Protein AF-A0A3N4HWA7-F1 (afdb_monomer)

pLDDT: mean 93.15, std 7.79, range [41.59, 98.81]

Secondary structure (DSSP, 8-state):
-----EEE-TTSTTTT-TT-TTS-GGGS---S--HHHHGGGG-TTS--SS-----TTSEEEEEEESSGGGSTT-SS-------S-TT-GGGGSSTTTT-GGG---EEEEEE--SSGGG--GGG-EEEEEETTTTS-SEEEEEPPTTPPPPSSS--EEEEE-

Structure (mmCIF, N/CA/C/O backbone):
data_AF-A0A3N4HWA7-F1
#
_entry.id   AF-A0A3N4HWA7-F1
#
loop_
_atom_site.group_PDB
_atom_site.id
_atom_site.type_symbol
_atom_site.label_atom_id
_atom_site.label_alt_id
_atom_site.label_comp_id
_atom_site.label_asym_id
_atom_site.label_entity_id
_atom_site.label_seq_id
_atom_site.pdbx_PDB_ins_code
_atom_site.Cartn_x
_atom_site.Cartn_y
_atom_site.Cartn_z
_atom_site.occupancy
_atom_site.B_iso_or_equiv
_atom_site.auth_seq_id
_atom_site.auth_comp_id
_atom_site.auth_asym_id
_atom_site.auth_atom_id
_atom_site.pdbx_PDB_model_num
ATOM 1 N N . VAL A 1 1 ? 9.733 -16.305 -8.049 1.00 41.59 1 VAL A N 1
ATOM 2 C CA . VAL A 1 1 ? 8.820 -15.185 -8.375 1.00 41.59 1 VAL A CA 1
ATOM 3 C C . VAL A 1 1 ? 9.266 -14.022 -7.510 1.00 41.59 1 VAL A C 1
ATOM 5 O O . VAL A 1 1 ? 9.296 -14.204 -6.304 1.00 41.59 1 VAL A O 1
ATOM 8 N N . TRP A 1 2 ? 9.720 -12.911 -8.098 1.00 51.91 2 TRP A N 1
ATOM 9 C CA . TRP A 1 2 ? 10.306 -11.783 -7.359 1.00 51.91 2 TRP A CA 1
ATOM 10 C C . TRP A 1 2 ? 9.448 -10.522 -7.548 1.00 51.91 2 TRP A C 1
ATOM 12 O O . TRP A 1 2 ? 9.834 -9.626 -8.285 1.00 51.91 2 TRP A O 1
ATOM 22 N N . GLY A 1 3 ? 8.256 -10.488 -6.940 1.00 62.03 3 GLY A N 1
ATOM 23 C CA . GLY A 1 3 ? 7.363 -9.319 -6.974 1.00 62.03 3 GLY A CA 1
ATOM 24 C C . GLY A 1 3 ? 7.584 -8.492 -5.747 1.00 62.03 3 GLY A C 1
ATOM 25 O O . GLY A 1 3 ? 7.282 -8.972 -4.663 1.00 62.03 3 GLY A O 1
ATOM 26 N N . HIS A 1 4 ? 8.156 -7.314 -5.935 1.00 91.56 4 HIS A N 1
ATOM 27 C CA . HIS A 1 4 ? 8.603 -6.485 -4.834 1.00 91.56 4 HIS A CA 1
ATOM 28 C C . HIS A 1 4 ? 8.096 -5.080 -5.064 1.00 91.56 4 HIS A C 1
ATOM 30 O O . HIS A 1 4 ? 8.840 -4.234 -5.533 1.00 91.56 4 HIS A O 1
ATOM 36 N N . ILE A 1 5 ? 6.817 -4.845 -4.785 1.00 95.69 5 ILE A N 1
ATOM 37 C CA . ILE A 1 5 ? 6.223 -3.509 -4.750 1.00 95.69 5 ILE A CA 1
ATOM 38 C C . ILE A 1 5 ? 5.336 -3.452 -3.515 1.00 95.69 5 ILE A C 1
ATOM 40 O O . ILE A 1 5 ? 4.562 -4.372 -3.265 1.00 95.69 5 ILE A O 1
ATOM 44 N N . ALA A 1 6 ? 5.452 -2.368 -2.760 1.00 96.88 6 ALA A N 1
ATOM 45 C CA . ALA A 1 6 ? 4.572 -2.060 -1.645 1.00 96.88 6 ALA A CA 1
ATOM 46 C C . ALA A 1 6 ? 4.053 -0.633 -1.774 1.00 96.88 6 ALA A C 1
ATOM 48 O O . ALA A 1 6 ? 4.685 0.209 -2.422 1.00 96.88 6 ALA A O 1
ATOM 49 N N . MET A 1 7 ? 2.930 -0.371 -1.110 1.00 97.81 7 MET A N 1
ATOM 50 C CA . MET A 1 7 ? 2.481 0.981 -0.815 1.00 97.81 7 MET A CA 1
ATOM 51 C C . MET A 1 7 ? 3.288 1.543 0.356 1.00 97.81 7 MET A C 1
ATOM 53 O O . MET A 1 7 ? 3.356 0.935 1.422 1.00 97.81 7 MET A O 1
ATOM 57 N N . TRP A 1 8 ? 3.877 2.718 0.163 1.00 96.94 8 TRP A N 1
ATOM 58 C CA . TRP A 1 8 ? 4.667 3.415 1.168 1.00 96.94 8 TRP A CA 1
ATOM 59 C C . TRP A 1 8 ? 3.953 4.689 1.600 1.00 96.94 8 TRP A C 1
ATOM 61 O O . TRP A 1 8 ? 3.758 5.608 0.808 1.00 96.94 8 TRP A O 1
ATOM 71 N N . HIS A 1 9 ? 3.591 4.736 2.874 1.00 97.75 9 HIS A N 1
ATOM 72 C CA . HIS A 1 9 ? 3.092 5.919 3.558 1.00 97.75 9 HIS A CA 1
ATOM 73 C C . HIS A 1 9 ? 3.366 5.743 5.063 1.00 97.75 9 HIS A C 1
ATOM 75 O O . HIS A 1 9 ? 3.352 4.600 5.530 1.00 97.75 9 HIS A O 1
ATOM 81 N N . PRO A 1 10 ? 3.583 6.810 5.855 1.00 97.25 10 PRO A N 1
ATOM 82 C CA . PRO A 1 10 ? 3.755 6.684 7.307 1.00 97.25 10 PRO A CA 1
ATOM 83 C C . PRO A 1 10 ? 2.552 6.058 8.038 1.00 97.25 10 PRO A C 1
ATOM 85 O O . PRO A 1 10 ? 2.687 5.622 9.179 1.00 97.25 10 PRO A O 1
ATOM 88 N N . SER A 1 11 ? 1.394 5.973 7.371 1.00 97.75 11 SER A N 1
ATOM 89 C CA . SER A 1 11 ? 0.194 5.279 7.857 1.00 97.75 11 SER A CA 1
ATOM 90 C C . SER A 1 11 ? 0.157 3.768 7.589 1.00 97.75 11 SER A C 1
ATOM 92 O O . SER A 1 11 ? -0.842 3.120 7.892 1.00 97.75 11 SER A O 1
ATOM 94 N N . VAL A 1 12 ? 1.188 3.196 6.963 1.00 98.00 12 VAL A N 1
ATOM 95 C CA . VAL A 1 12 ? 1.242 1.765 6.638 1.00 98.00 12 VAL A CA 1
ATOM 96 C C . VAL A 1 12 ? 1.938 0.999 7.760 1.00 98.00 12 VAL A C 1
ATOM 98 O O . VAL A 1 12 ? 3.072 1.312 8.126 1.00 98.00 12 VAL A O 1
ATOM 101 N N . TYR A 1 13 ? 1.276 -0.046 8.258 1.00 97.31 13 TYR A N 1
ATOM 102 C CA . TYR A 1 13 ? 1.849 -0.988 9.221 1.00 97.31 13 TYR A CA 1
ATOM 103 C C . TYR A 1 13 ? 3.156 -1.587 8.685 1.00 97.31 13 TYR A C 1
ATOM 105 O O . TYR A 1 13 ? 3.218 -2.067 7.551 1.00 97.31 13 TYR A O 1
ATOM 113 N N . GLY A 1 14 ? 4.223 -1.530 9.482 1.00 96.00 14 GLY A N 1
ATOM 114 C CA . GLY A 1 14 ? 5.553 -2.003 9.086 1.00 96.00 14 GLY A CA 1
ATOM 115 C C . GLY A 1 14 ? 6.358 -1.066 8.178 1.00 96.00 14 GLY A C 1
ATOM 116 O O . GLY A 1 14 ? 7.525 -1.352 7.909 1.00 96.00 14 GLY A O 1
ATOM 117 N N . ALA A 1 15 ? 5.816 0.067 7.710 1.00 94.88 15 ALA A N 1
ATOM 118 C CA . ALA A 1 15 ? 6.570 0.974 6.832 1.00 94.88 15 ALA A CA 1
ATOM 119 C C . ALA A 1 15 ? 7.721 1.693 7.560 1.00 94.88 15 ALA A C 1
ATOM 121 O O . ALA A 1 15 ? 8.772 1.974 6.967 1.00 94.88 15 ALA A O 1
ATOM 122 N N . SER A 1 16 ? 7.550 1.942 8.857 1.00 91.50 16 SER A N 1
ATOM 123 C CA . SER A 1 16 ? 8.539 2.580 9.735 1.00 91.50 16 SER A CA 1
ATOM 124 C C . SER A 1 16 ? 9.250 1.586 10.658 1.00 91.50 16 SER A C 1
ATOM 126 O O . SER A 1 16 ? 9.858 2.003 11.640 1.00 91.50 16 SER A O 1
ATOM 128 N N . ASP A 1 17 ? 9.198 0.289 10.343 1.00 90.19 17 ASP A N 1
ATOM 129 C CA . ASP A 1 17 ? 9.831 -0.745 11.157 1.00 90.19 17 ASP A CA 1
ATOM 130 C C . ASP A 1 17 ? 11.356 -0.506 11.273 1.00 90.19 17 ASP A C 1
ATOM 132 O O . ASP A 1 17 ? 12.043 -0.448 10.242 1.00 90.19 17 ASP A O 1
ATOM 136 N N . PRO A 1 18 ? 11.899 -0.334 12.496 1.00 86.19 18 PRO A N 1
ATOM 137 C CA . PRO A 1 18 ? 13.321 -0.070 12.701 1.00 86.19 18 PRO A CA 1
ATOM 138 C C . PRO A 1 18 ? 14.208 -1.274 12.357 1.00 86.19 18 PRO A C 1
ATOM 140 O O . PRO A 1 18 ? 15.385 -1.083 12.042 1.00 86.19 18 PRO A O 1
ATOM 143 N N . ASP A 1 19 ? 13.655 -2.489 12.363 1.00 87.75 19 ASP A N 1
ATOM 144 C CA . ASP A 1 19 ? 14.375 -3.715 12.026 1.00 87.75 19 ASP A CA 1
ATOM 145 C C . ASP A 1 19 ? 14.444 -3.944 10.501 1.00 87.75 19 ASP A C 1
ATOM 147 O O . ASP A 1 19 ? 15.239 -4.762 10.027 1.00 87.75 19 ASP A O 1
ATOM 151 N N . ASP A 1 20 ? 13.687 -3.186 9.692 1.00 87.81 20 ASP A N 1
ATOM 152 C CA . ASP A 1 20 ? 13.787 -3.187 8.224 1.00 87.81 20 ASP A CA 1
ATOM 153 C C . ASP A 1 20 ? 14.947 -2.309 7.716 1.00 87.81 20 ASP A C 1
ATOM 155 O O . ASP A 1 20 ? 14.779 -1.319 6.994 1.00 87.81 20 ASP A O 1
ATOM 159 N N . TRP A 1 21 ? 16.173 -2.698 8.066 1.00 85.88 21 TRP A N 1
ATOM 160 C CA . TRP A 1 21 ? 17.394 -1.987 7.670 1.00 85.88 21 TRP A CA 1
ATOM 161 C C . TRP A 1 21 ? 17.633 -1.977 6.149 1.00 85.88 21 TRP A C 1
ATOM 163 O O . TRP A 1 21 ? 18.298 -1.077 5.628 1.00 85.88 21 TRP A O 1
ATOM 173 N N . GLN A 1 22 ? 17.080 -2.951 5.418 1.00 87.81 22 GLN A N 1
ATOM 174 C CA . GLN A 1 22 ? 17.174 -3.022 3.955 1.00 87.81 22 GLN A CA 1
ATOM 175 C C . GLN A 1 22 ? 16.101 -2.201 3.235 1.00 87.81 22 GLN A C 1
ATOM 177 O O . GLN A 1 22 ? 16.249 -1.955 2.036 1.00 87.81 22 GLN A O 1
ATOM 182 N N . ASN A 1 23 ? 15.080 -1.711 3.948 1.00 90.00 23 AS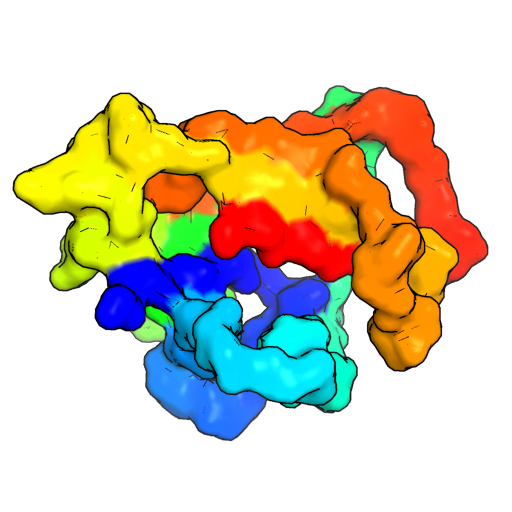N A N 1
ATOM 183 C CA . ASN A 1 23 ? 13.972 -0.937 3.389 1.00 90.00 23 ASN A CA 1
ATOM 184 C C . ASN A 1 23 ? 13.115 -1.729 2.378 1.00 90.00 23 ASN A C 1
ATOM 186 O O . ASN A 1 23 ? 12.605 -1.158 1.406 1.00 90.00 23 ASN A O 1
ATOM 190 N N . VAL A 1 24 ? 13.013 -3.045 2.579 1.00 91.75 24 VAL A N 1
ATOM 191 C CA . VAL A 1 24 ? 12.325 -4.003 1.690 1.00 91.75 24 VAL A CA 1
ATOM 192 C C . VAL A 1 24 ? 11.426 -4.983 2.456 1.00 91.75 24 VAL A C 1
ATOM 194 O O . VAL A 1 24 ? 10.998 -5.997 1.899 1.00 91.75 24 VAL A O 1
ATOM 197 N N . GLY A 1 25 ? 11.138 -4.720 3.731 1.00 91.56 25 GLY A N 1
ATOM 198 C CA . GLY A 1 25 ? 10.391 -5.635 4.593 1.00 91.56 25 GLY A CA 1
ATOM 199 C C . GLY A 1 25 ? 8.986 -5.922 4.066 1.00 91.56 25 GLY A C 1
ATOM 200 O O . GLY A 1 25 ? 8.619 -7.083 3.901 1.00 91.56 25 GLY A O 1
ATOM 201 N N . ILE A 1 26 ? 8.235 -4.869 3.732 1.00 94.56 26 ILE A N 1
ATOM 202 C CA . ILE A 1 26 ? 6.829 -4.969 3.302 1.00 94.56 26 ILE A CA 1
ATOM 203 C C . ILE A 1 26 ? 6.641 -5.187 1.793 1.00 94.56 26 ILE A C 1
ATOM 205 O O . ILE A 1 26 ? 5.515 -5.333 1.333 1.00 94.56 26 ILE A O 1
ATOM 209 N N . VAL A 1 27 ? 7.724 -5.236 1.004 1.00 95.06 27 VAL A N 1
ATOM 210 C CA . VAL A 1 27 ? 7.632 -5.542 -0.440 1.00 95.06 27 VAL A CA 1
ATOM 211 C C . VAL A 1 27 ? 7.641 -7.041 -0.720 1.00 95.06 27 VAL A C 1
ATOM 213 O O . VAL A 1 27 ? 7.405 -7.440 -1.852 1.00 95.06 27 VAL A O 1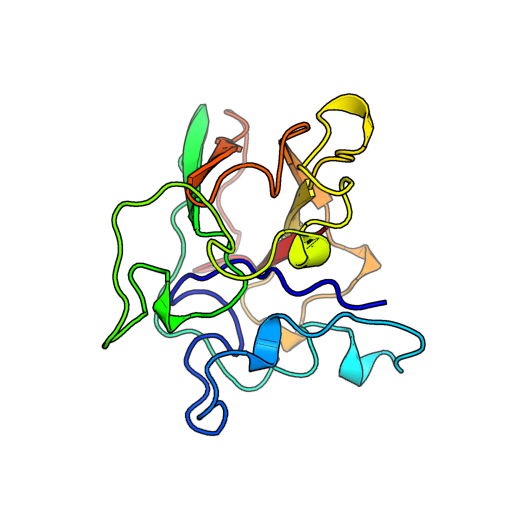
ATOM 216 N N . GLN A 1 28 ? 7.955 -7.884 0.269 1.00 93.38 28 GLN A N 1
ATOM 217 C CA . GLN A 1 28 ? 8.055 -9.326 0.041 1.00 93.38 28 GLN A CA 1
ATOM 218 C C . GLN A 1 28 ? 6.687 -9.909 -0.346 1.00 93.38 28 GLN A C 1
ATOM 220 O O . GLN A 1 28 ? 5.688 -9.586 0.300 1.00 93.38 28 GLN A O 1
ATOM 225 N N . PRO A 1 29 ? 6.615 -10.794 -1.353 1.00 94.19 29 PRO A N 1
ATOM 226 C CA . PRO A 1 29 ? 5.350 -11.379 -1.771 1.00 94.19 29 PRO A CA 1
ATOM 227 C C . PRO A 1 29 ? 4.807 -12.356 -0.721 1.00 94.19 29 PRO A C 1
ATOM 229 O O . PRO A 1 29 ? 5.555 -13.069 -0.044 1.00 94.19 29 PRO A O 1
ATOM 232 N N . LEU A 1 30 ? 3.480 -12.438 -0.632 1.00 94.94 30 LEU A N 1
ATOM 233 C CA . LEU A 1 30 ? 2.775 -13.291 0.321 1.00 94.94 30 LEU A CA 1
ATOM 234 C C . LEU A 1 30 ? 2.305 -14.586 -0.363 1.00 94.94 30 LEU A C 1
ATOM 236 O O . LEU A 1 30 ? 1.198 -14.663 -0.883 1.00 94.94 30 LEU A O 1
ATOM 240 N N . LEU A 1 31 ? 3.161 -15.613 -0.390 1.00 94.25 31 LEU A N 1
ATOM 241 C CA . LEU A 1 31 ? 2.865 -16.919 -1.000 1.00 94.25 31 LEU A CA 1
ATOM 242 C C . LEU A 1 31 ? 3.018 -18.049 0.024 1.00 94.25 31 LEU A C 1
ATOM 244 O O . LEU A 1 31 ? 4.063 -18.153 0.659 1.00 94.25 31 LEU A O 1
ATOM 248 N N . ASN A 1 32 ? 2.014 -18.931 0.125 1.00 95.38 32 ASN A N 1
ATOM 249 C CA . ASN A 1 32 ? 2.006 -20.100 1.022 1.00 95.38 32 ASN A CA 1
ATOM 250 C C . ASN A 1 32 ? 2.300 -19.762 2.495 1.00 95.38 32 ASN A C 1
ATOM 252 O O . ASN A 1 32 ? 2.995 -20.508 3.183 1.00 95.38 32 ASN A O 1
ATOM 256 N N . LYS A 1 33 ? 1.773 -18.633 2.970 1.00 96.12 33 LYS A N 1
ATOM 257 C CA . LYS A 1 33 ? 1.948 -18.154 4.342 1.00 96.12 33 LYS A CA 1
ATOM 258 C C . LYS A 1 33 ? 0.754 -18.522 5.228 1.00 96.12 33 LYS A C 1
ATOM 260 O O . LYS A 1 33 ? -0.378 -18.503 4.732 1.00 96.12 33 LYS A O 1
ATOM 265 N N . PRO A 1 34 ? 0.971 -18.835 6.517 1.00 97.56 34 PRO A N 1
ATOM 266 C CA . PRO A 1 34 ? -0.112 -18.922 7.491 1.00 97.56 34 PRO A CA 1
ATOM 267 C C . PRO A 1 34 ? -0.767 -17.547 7.703 1.00 97.56 34 PRO A C 1
ATOM 269 O O . PRO A 1 34 ? -0.234 -16.520 7.280 1.00 97.56 34 PRO A O 1
ATOM 272 N N . PHE A 1 35 ? -1.962 -17.537 8.303 1.00 95.94 35 PHE A N 1
ATOM 273 C CA . PHE A 1 35 ? -2.799 -16.335 8.406 1.00 95.94 35 PHE A CA 1
ATOM 274 C C . PHE A 1 35 ? -2.090 -15.154 9.069 1.00 95.94 35 PHE A C 1
ATOM 276 O O . PHE A 1 35 ? -2.098 -14.059 8.526 1.00 95.94 35 PHE A O 1
ATOM 283 N N . ASP A 1 36 ? -1.433 -15.402 10.191 1.00 95.62 36 ASP A N 1
ATOM 284 C CA . ASP A 1 36 ? -0.657 -14.433 10.960 1.00 95.62 36 ASP A CA 1
ATOM 285 C C . ASP A 1 36 ? 0.560 -13.867 10.211 1.00 95.62 36 ASP A C 1
ATOM 287 O O . ASP A 1 36 ? 0.971 -12.745 10.485 1.00 95.62 36 ASP A O 1
ATOM 291 N N . GLU A 1 37 ? 1.116 -14.591 9.237 1.00 96.25 37 GLU A N 1
ATOM 292 C CA . GLU A 1 37 ? 2.231 -14.096 8.422 1.00 96.25 37 GLU A CA 1
ATOM 293 C C . GLU A 1 37 ? 1.799 -13.274 7.202 1.00 96.25 37 GLU A C 1
ATOM 295 O O . GLU A 1 37 ? 2.563 -12.425 6.741 1.00 96.25 37 GLU A O 1
ATOM 300 N N . TRP A 1 38 ? 0.637 -13.558 6.602 1.00 96.00 38 TRP A N 1
ATOM 301 C CA . TRP A 1 38 ? 0.173 -12.796 5.435 1.00 96.00 38 TRP A CA 1
ATOM 302 C C . TRP A 1 38 ? -0.746 -11.639 5.813 1.00 96.00 38 TRP A C 1
ATOM 304 O O . TRP A 1 38 ? -0.712 -10.592 5.164 1.00 96.00 38 TRP A O 1
ATOM 314 N N . TRP A 1 39 ? -1.544 -11.792 6.868 1.00 97.00 39 TRP A N 1
ATOM 315 C CA . TRP A 1 39 ? -2.421 -10.737 7.354 1.00 97.00 39 TRP A CA 1
ATOM 316 C C . TRP A 1 39 ? -1.587 -9.578 7.900 1.00 97.00 39 TRP A C 1
ATOM 318 O O . TRP A 1 39 ? -0.669 -9.791 8.689 1.00 97.00 39 TRP A O 1
ATOM 328 N N . PHE A 1 40 ? -1.847 -8.355 7.424 1.00 97.12 40 PHE A N 1
ATOM 329 C CA . PHE A 1 40 ? -1.001 -7.178 7.691 1.00 97.12 40 PHE A CA 1
ATOM 330 C C . PHE A 1 40 ? 0.495 -7.405 7.404 1.00 97.12 40 PHE A C 1
ATOM 332 O O . PHE A 1 40 ? 1.345 -6.748 8.001 1.00 97.12 40 PHE A O 1
ATOM 339 N N . HIS A 1 41 ? 0.841 -8.348 6.518 1.00 96.25 41 HIS A N 1
ATOM 340 C CA . HIS A 1 41 ? 2.235 -8.734 6.258 1.00 96.25 41 HIS A CA 1
ATOM 341 C C . HIS A 1 41 ? 2.978 -9.250 7.514 1.00 96.25 41 HIS A C 1
ATOM 343 O O . HIS A 1 41 ? 4.200 -9.168 7.607 1.00 96.25 41 HIS A O 1
ATOM 349 N N . GLY A 1 42 ? 2.247 -9.720 8.534 1.00 95.62 42 GLY A N 1
ATOM 350 C CA . GLY A 1 42 ? 2.815 -10.063 9.841 1.00 95.62 42 GLY A CA 1
ATOM 351 C C . GLY A 1 42 ? 3.374 -8.858 10.609 1.00 95.62 42 GLY A C 1
ATOM 352 O O . GLY A 1 42 ? 4.202 -9.026 11.499 1.00 95.62 42 GLY A O 1
ATOM 353 N N . ARG A 1 43 ? 2.959 -7.632 10.256 1.00 95.31 43 ARG A N 1
ATOM 354 C CA . ARG A 1 43 ? 3.448 -6.363 10.830 1.00 95.31 43 ARG A CA 1
ATOM 355 C C . ARG A 1 43 ? 2.391 -5.623 11.645 1.00 95.31 43 ARG A C 1
ATOM 357 O O . ARG A 1 43 ? 2.516 -4.420 11.846 1.00 95.31 43 ARG A O 1
ATOM 364 N N . ILE A 1 44 ? 1.360 -6.317 12.123 1.00 94.81 44 ILE A N 1
ATOM 365 C CA . ILE A 1 44 ? 0.249 -5.685 12.850 1.00 94.81 44 ILE A CA 1
ATOM 366 C C . ILE A 1 44 ? 0.700 -4.940 14.119 1.00 94.81 44 ILE A C 1
ATOM 368 O O . ILE A 1 44 ? 0.108 -3.926 14.466 1.00 94.81 44 ILE A O 1
ATOM 372 N N . ASP A 1 45 ? 1.777 -5.391 14.771 1.00 93.31 45 ASP A N 1
ATOM 373 C CA . ASP A 1 45 ? 2.352 -4.730 15.953 1.00 93.31 45 ASP A CA 1
ATOM 374 C C . ASP A 1 45 ? 3.365 -3.615 15.602 1.00 93.31 45 ASP A C 1
ATOM 376 O O . ASP A 1 45 ? 3.847 -2.909 16.486 1.00 93.31 45 ASP A O 1
ATOM 380 N N . SER A 1 46 ? 3.700 -3.431 14.319 1.00 94.75 46 SER A N 1
ATOM 381 C CA . SER A 1 46 ? 4.515 -2.310 13.837 1.00 94.75 46 SER A CA 1
ATOM 382 C C . SER A 1 46 ? 3.594 -1.160 13.432 1.00 94.75 46 SER A C 1
ATOM 384 O O . SER A 1 46 ? 3.297 -0.958 12.250 1.00 94.75 46 SER A O 1
ATOM 386 N N . GLU A 1 47 ? 3.080 -0.461 14.445 1.00 93.75 47 GLU A N 1
ATOM 387 C CA . GLU A 1 47 ? 2.057 0.570 14.278 1.00 93.75 47 GLU A CA 1
ATOM 388 C C . GLU A 1 47 ? 2.526 1.756 13.411 1.00 93.75 47 GLU A C 1
ATOM 390 O O . GLU A 1 47 ? 3.694 2.163 13.462 1.00 93.75 47 GLU A O 1
ATOM 395 N N . PRO A 1 48 ? 1.616 2.338 12.612 1.00 95.75 48 PRO A N 1
ATOM 396 C CA . PRO A 1 48 ? 1.891 3.541 11.841 1.00 95.75 48 PRO A CA 1
ATOM 397 C C . PRO A 1 48 ? 2.061 4.792 12.711 1.00 95.75 48 PRO A C 1
ATOM 399 O O . PRO A 1 48 ? 1.574 4.872 13.835 1.00 95.75 48 PRO A O 1
ATOM 402 N N . THR A 1 49 ? 2.699 5.822 12.152 1.00 95.19 49 THR A N 1
ATOM 403 C CA . THR A 1 49 ? 2.904 7.114 12.834 1.00 95.19 49 THR A CA 1
ATOM 404 C C . THR A 1 49 ? 1.928 8.202 12.392 1.00 95.19 49 THR A C 1
ATOM 406 O O . THR A 1 49 ? 1.891 9.268 13.000 1.00 95.19 49 THR A O 1
ATOM 409 N N . GLU A 1 50 ? 1.166 7.965 11.323 1.00 96.88 50 GLU A N 1
ATOM 410 C CA . GLU A 1 50 ? 0.222 8.926 10.741 1.00 96.88 50 GLU A CA 1
ATOM 411 C C . GLU A 1 50 ? -1.045 8.220 10.233 1.00 96.88 50 GLU A C 1
ATOM 413 O O . GLU A 1 50 ? -1.117 6.993 10.190 1.00 96.88 50 GLU A O 1
ATOM 418 N N . VAL A 1 51 ? -2.032 9.004 9.798 1.00 96.75 51 VAL A N 1
ATOM 419 C CA . VAL A 1 51 ? -3.245 8.538 9.112 1.00 96.75 51 VAL A CA 1
ATOM 420 C C . VAL A 1 51 ? -3.213 9.050 7.671 1.00 96.75 51 VAL A C 1
ATOM 422 O O . VAL A 1 51 ? -2.767 10.167 7.418 1.00 96.75 51 VAL A O 1
ATOM 425 N N . LEU A 1 52 ? -3.646 8.226 6.714 1.00 97.75 52 LEU A N 1
ATOM 426 C CA . LEU A 1 52 ? -3.826 8.658 5.328 1.00 97.75 52 LEU A CA 1
ATOM 427 C C . LEU A 1 52 ? -5.232 9.237 5.155 1.00 97.75 52 LEU A C 1
ATOM 429 O O . LEU A 1 52 ? -6.218 8.522 5.317 1.00 97.75 52 LEU A O 1
ATOM 433 N N . GLU A 1 53 ? -5.314 10.510 4.782 1.00 97.56 53 GLU A N 1
ATOM 434 C CA . GLU A 1 53 ? -6.583 11.183 4.504 1.00 97.56 53 GLU A CA 1
ATOM 435 C C . GLU A 1 53 ? -7.177 10.731 3.161 1.00 97.56 53 GLU A C 1
ATOM 437 O O . GLU A 1 53 ? -6.506 10.749 2.125 1.00 97.56 53 GLU A O 1
ATOM 442 N N . LEU A 1 54 ? -8.460 10.359 3.171 1.00 97.62 54 LEU A N 1
ATOM 443 C CA . LEU A 1 54 ? -9.201 9.894 1.996 1.00 97.62 54 LEU A CA 1
ATOM 444 C C . LEU A 1 54 ? -10.355 10.865 1.686 1.00 97.62 54 LEU A C 1
ATOM 446 O O . LEU A 1 54 ? -11.446 10.724 2.238 1.00 97.62 54 LEU A O 1
ATOM 450 N N . PRO A 1 55 ? -10.152 11.867 0.811 1.00 97.31 55 PRO A N 1
ATOM 451 C CA . PRO A 1 55 ? -11.157 12.897 0.564 1.00 97.31 55 PRO A CA 1
ATOM 452 C C . PRO A 1 55 ? -12.327 12.342 -0.259 1.00 97.31 55 PRO A C 1
ATOM 454 O O . PRO A 1 55 ? -12.157 12.043 -1.440 1.00 97.31 55 PRO A O 1
ATOM 457 N N . ALA A 1 56 ? -13.522 12.240 0.331 1.00 98.00 56 ALA A N 1
ATOM 458 C CA . ALA A 1 56 ? -14.723 11.763 -0.362 1.00 98.00 56 ALA A CA 1
ATOM 459 C C . ALA A 1 56 ? -15.000 12.558 -1.653 1.00 98.00 56 ALA A C 1
ATOM 461 O O . ALA A 1 56 ? -15.069 13.788 -1.646 1.00 98.00 56 ALA A O 1
ATOM 462 N N . GLY A 1 57 ? -15.145 11.851 -2.778 1.00 98.19 57 GLY A N 1
ATOM 463 C CA . GLY A 1 57 ? -15.377 12.446 -4.101 1.00 98.19 57 GLY A CA 1
ATOM 464 C C . GLY A 1 57 ? -14.140 13.098 -4.721 1.00 98.19 57 GLY A C 1
ATOM 465 O O . GLY A 1 57 ? -14.238 13.709 -5.784 1.00 98.19 57 GLY A O 1
ATOM 466 N N . GLY A 1 58 ? -12.994 12.993 -4.050 1.00 98.31 58 GLY A N 1
ATOM 467 C CA . GLY A 1 58 ? -11.697 13.411 -4.546 1.00 98.31 58 GLY A CA 1
ATOM 468 C C . GLY A 1 58 ? -10.826 12.225 -4.943 1.00 98.31 58 GLY A C 1
ATOM 469 O O . GLY A 1 58 ? -11.297 11.132 -5.248 1.00 98.31 58 GLY A O 1
ATOM 470 N N . ARG A 1 59 ? -9.517 12.462 -4.902 1.00 98.25 59 ARG A N 1
ATOM 471 C CA . ARG A 1 59 ? -8.477 11.508 -5.281 1.00 98.25 59 ARG A CA 1
ATOM 472 C C . ARG A 1 59 ? -7.405 11.478 -4.204 1.00 98.25 59 ARG A C 1
ATOM 474 O O . ARG A 1 59 ? -7.032 12.529 -3.683 1.00 98.25 59 ARG A O 1
ATOM 481 N N . VAL A 1 60 ? -6.882 10.291 -3.925 1.00 98.38 60 VAL A N 1
ATOM 482 C CA . VAL A 1 60 ? -5.652 10.104 -3.151 1.00 98.38 60 VAL A CA 1
ATOM 483 C C . VAL A 1 60 ? -4.549 9.606 -4.081 1.00 98.38 60 VAL A C 1
ATOM 485 O O . VAL A 1 60 ? -4.781 8.743 -4.929 1.00 98.38 60 VAL A O 1
ATOM 488 N N . THR A 1 61 ? -3.346 10.156 -3.935 1.00 98.31 61 THR A N 1
ATOM 489 C CA . THR A 1 61 ? -2.145 9.661 -4.619 1.00 98.31 61 THR A CA 1
ATOM 490 C C . THR A 1 61 ? -1.307 8.897 -3.604 1.00 98.31 61 THR A C 1
ATOM 492 O O . THR A 1 61 ? -0.888 9.474 -2.603 1.00 98.31 61 THR A O 1
ATOM 495 N N . VAL A 1 62 ? -1.035 7.620 -3.866 1.00 98.00 62 VAL A N 1
ATOM 496 C CA . VAL A 1 62 ? -0.149 6.792 -3.035 1.00 98.00 62 VAL A CA 1
ATOM 497 C C . VAL A 1 62 ? 1.189 6.562 -3.731 1.00 98.00 62 VAL A C 1
ATOM 499 O O . VAL A 1 62 ? 1.291 6.664 -4.957 1.00 98.00 62 VAL A O 1
ATOM 502 N N . GLU A 1 63 ? 2.220 6.221 -2.959 1.00 97.44 63 GLU A N 1
ATOM 503 C CA . GLU A 1 63 ? 3.535 5.870 -3.493 1.00 97.44 63 GLU A CA 1
ATOM 504 C C . GLU A 1 63 ? 3.747 4.355 -3.504 1.00 97.44 63 GLU A C 1
ATOM 506 O O . GLU A 1 63 ? 3.800 3.717 -2.457 1.00 97.44 63 GLU A O 1
ATOM 511 N N . LEU A 1 64 ? 3.915 3.781 -4.693 1.00 97.06 64 LEU A N 1
ATOM 512 C CA . LEU A 1 64 ? 4.216 2.370 -4.911 1.00 97.06 64 LEU A CA 1
ATOM 513 C C . LEU A 1 64 ? 5.676 2.213 -5.326 1.00 97.06 64 LEU A C 1
ATOM 515 O O . LEU A 1 64 ? 6.101 2.789 -6.327 1.00 97.06 64 LEU A O 1
ATOM 519 N N . ALA A 1 65 ? 6.463 1.437 -4.585 1.00 95.31 65 ALA A N 1
ATOM 520 C CA . ALA A 1 65 ? 7.868 1.238 -4.933 1.00 95.31 65 ALA A CA 1
ATOM 521 C C . ALA A 1 65 ? 8.442 -0.085 -4.430 1.00 95.31 65 ALA A C 1
ATOM 523 O O . ALA A 1 65 ? 7.953 -0.658 -3.455 1.00 95.31 65 ALA A O 1
ATOM 524 N N . CYS A 1 66 ? 9.539 -0.519 -5.057 1.00 94.25 66 CYS A N 1
ATOM 525 C CA . CYS A 1 66 ? 10.262 -1.731 -4.662 1.00 94.25 66 CYS A CA 1
ATOM 526 C C . CYS A 1 66 ? 11.196 -1.560 -3.467 1.00 94.25 66 CYS A C 1
ATOM 528 O O . CYS A 1 66 ? 11.735 -2.535 -2.946 1.00 94.25 66 CYS A O 1
ATOM 530 N N . ASN A 1 67 ? 11.398 -0.324 -3.019 1.00 93.50 67 ASN A N 1
ATOM 531 C CA . ASN A 1 67 ? 12.202 -0.016 -1.849 1.00 93.50 67 ASN A CA 1
ATOM 532 C C . ASN A 1 67 ? 11.751 1.324 -1.253 1.00 93.50 67 ASN A C 1
ATOM 534 O O . ASN A 1 67 ? 11.568 2.287 -2.004 1.00 93.50 67 ASN A O 1
ATOM 538 N N . LYS A 1 68 ? 11.651 1.419 0.081 1.00 94.00 68 LYS A N 1
ATOM 539 C CA . LYS A 1 68 ? 11.283 2.666 0.786 1.00 94.00 68 LYS A CA 1
ATOM 540 C C . LYS A 1 68 ? 12.176 3.841 0.395 1.00 94.00 68 LYS A C 1
ATOM 542 O O . LYS A 1 68 ? 11.734 4.980 0.342 1.00 94.00 68 LYS A O 1
ATOM 547 N N . GLN A 1 69 ? 13.450 3.584 0.091 1.00 92.31 69 GLN A N 1
ATOM 548 C CA . GLN A 1 69 ? 14.408 4.632 -0.255 1.00 92.31 69 GLN A CA 1
ATOM 549 C C . GLN A 1 69 ? 14.039 5.400 -1.532 1.00 92.31 69 GLN A C 1
ATOM 551 O O . GLN A 1 69 ? 14.528 6.514 -1.702 1.00 92.31 69 GLN A O 1
ATOM 556 N N . LEU A 1 70 ? 13.189 4.836 -2.398 1.00 92.56 70 LEU A N 1
ATOM 557 C CA . LEU A 1 70 ? 12.722 5.458 -3.641 1.00 92.56 70 LEU A CA 1
ATOM 558 C C . LEU A 1 70 ? 11.492 6.362 -3.450 1.00 92.56 70 LEU A C 1
ATOM 560 O O . LEU A 1 70 ? 11.076 7.022 -4.403 1.00 92.56 70 LEU A O 1
ATOM 564 N N . THR A 1 71 ? 10.908 6.392 -2.251 1.00 94.25 71 THR A N 1
ATOM 565 C CA . THR A 1 71 ? 9.691 7.153 -1.938 1.00 94.25 71 THR A CA 1
ATOM 566 C C . THR A 1 71 ? 9.998 8.391 -1.101 1.00 94.25 71 THR A C 1
ATOM 568 O O . THR A 1 71 ? 11.152 8.651 -0.735 1.00 94.25 71 THR A O 1
ATOM 571 N N . SER A 1 72 ? 8.973 9.180 -0.774 1.00 93.88 72 SER A N 1
ATOM 572 C CA . SER A 1 72 ? 9.097 10.305 0.165 1.00 93.88 72 SER A CA 1
ATOM 573 C C . SER A 1 72 ? 9.616 9.899 1.552 1.00 93.88 72 SER A C 1
ATOM 575 O O . SER A 1 72 ? 10.260 10.724 2.211 1.00 93.88 72 SER A O 1
ATOM 577 N N . MET A 1 73 ? 9.420 8.637 1.953 1.00 92.81 73 MET A N 1
ATOM 578 C CA . MET A 1 73 ? 9.906 8.054 3.211 1.00 92.81 73 MET A CA 1
ATOM 579 C C . MET A 1 73 ? 11.391 7.650 3.180 1.00 92.81 73 MET A C 1
ATOM 581 O O . MET A 1 73 ? 11.952 7.284 4.212 1.00 92.81 73 MET A O 1
ATOM 585 N N . GLY A 1 74 ? 12.045 7.681 2.015 1.00 89.38 74 GLY A N 1
ATOM 586 C CA . GLY A 1 74 ? 13.469 7.372 1.895 1.00 89.38 74 GLY A CA 1
ATOM 587 C C . GLY A 1 74 ? 14.364 8.389 2.606 1.00 89.38 74 GLY A C 1
ATOM 588 O O . GLY A 1 74 ? 13.914 9.449 3.001 1.00 89.38 74 GLY A O 1
ATOM 589 N N . ASN A 1 75 ? 15.662 8.124 2.734 1.00 83.94 75 ASN A N 1
ATOM 590 C CA . ASN A 1 75 ? 16.630 9.114 3.243 1.00 83.94 75 ASN A CA 1
ATOM 591 C C . ASN A 1 75 ? 17.778 9.372 2.263 1.00 83.94 75 ASN A C 1
ATOM 593 O O . ASN A 1 75 ? 18.391 10.433 2.294 1.00 83.94 75 ASN A O 1
ATOM 597 N N . THR A 1 76 ? 18.064 8.415 1.379 1.00 76.12 76 THR A N 1
ATOM 598 C CA . THR A 1 76 ? 19.296 8.406 0.572 1.00 76.12 76 THR A CA 1
ATOM 599 C C . THR A 1 76 ? 19.061 8.343 -0.934 1.00 76.12 76 THR A C 1
ATOM 601 O O . THR A 1 76 ? 19.922 8.776 -1.694 1.00 76.12 76 THR A O 1
ATOM 604 N N . ARG A 1 77 ? 17.907 7.833 -1.383 1.00 76.31 77 ARG A N 1
ATOM 605 C CA . ARG A 1 77 ? 17.572 7.678 -2.811 1.00 76.31 77 ARG A CA 1
ATOM 606 C C . ARG A 1 77 ? 16.255 8.353 -3.201 1.00 76.31 77 ARG A C 1
ATOM 608 O O . ARG A 1 77 ? 15.651 7.965 -4.202 1.00 76.31 77 ARG A O 1
ATOM 615 N N . LYS A 1 78 ? 15.820 9.365 -2.433 1.00 71.81 78 LYS A N 1
ATOM 616 C CA . LYS A 1 78 ? 14.608 10.132 -2.752 1.00 71.81 78 LYS A CA 1
ATOM 617 C C . LYS A 1 78 ? 14.703 10.626 -4.190 1.00 71.81 78 LYS A C 1
ATOM 619 O O . LYS A 1 78 ? 15.658 11.303 -4.564 1.00 71.81 78 LYS A O 1
ATOM 624 N N . THR A 1 79 ? 13.710 10.277 -4.990 1.00 74.75 79 THR A N 1
ATOM 625 C CA . THR A 1 79 ? 13.664 10.622 -6.407 1.00 74.75 79 THR A CA 1
ATOM 626 C C . THR A 1 79 ? 12.291 11.177 -6.751 1.00 74.75 79 THR A C 1
ATOM 628 O O . THR A 1 79 ? 11.298 10.839 -6.112 1.00 74.75 79 THR A O 1
ATOM 631 N N . THR A 1 80 ? 12.210 12.046 -7.758 1.00 76.38 80 THR A N 1
ATOM 632 C CA . THR A 1 80 ? 10.939 12.470 -8.373 1.00 76.38 80 THR A CA 1
ATOM 633 C C . THR A 1 80 ? 10.545 11.563 -9.541 1.00 76.38 80 THR A C 1
ATOM 635 O O . THR A 1 80 ? 9.487 11.751 -10.134 1.00 76.38 80 THR A O 1
ATOM 638 N N . ASN A 1 81 ? 11.358 10.546 -9.851 1.00 85.06 81 ASN A N 1
ATOM 639 C CA . ASN A 1 81 ? 11.068 9.565 -10.890 1.00 85.06 81 ASN A CA 1
ATOM 640 C C . ASN A 1 81 ? 9.737 8.855 -10.595 1.00 85.06 81 ASN A C 1
ATOM 642 O O . ASN A 1 81 ? 9.493 8.442 -9.462 1.00 85.06 81 ASN A O 1
ATOM 646 N N . ASN A 1 82 ? 8.886 8.717 -11.612 1.00 92.44 82 ASN A N 1
ATOM 647 C CA . ASN A 1 82 ? 7.602 8.031 -11.502 1.00 92.44 82 ASN A CA 1
ATOM 648 C C . ASN A 1 82 ? 7.698 6.521 -11.800 1.00 92.44 82 ASN A C 1
ATOM 650 O O . ASN A 1 82 ? 6.683 5.863 -11.983 1.00 92.44 82 ASN A O 1
ATOM 654 N N . ASN A 1 83 ? 8.906 5.969 -11.883 1.00 92.06 83 ASN A N 1
ATOM 655 C CA . ASN A 1 83 ? 9.151 4.537 -11.997 1.00 92.06 83 ASN A CA 1
ATOM 656 C C . ASN A 1 83 ? 9.222 3.901 -10.582 1.00 92.06 83 ASN A C 1
ATOM 658 O O . ASN A 1 83 ? 10.116 4.273 -9.818 1.00 92.06 83 ASN A O 1
ATOM 662 N N . PRO A 1 84 ? 8.325 2.955 -10.231 1.00 92.88 84 PRO A N 1
ATOM 663 C CA . PRO A 1 84 ? 8.315 2.232 -8.948 1.00 92.88 84 PRO A CA 1
ATOM 664 C C . PRO A 1 84 ? 9.592 1.462 -8.606 1.00 92.88 84 PRO A C 1
ATOM 666 O O . PRO A 1 84 ? 9.905 1.266 -7.431 1.00 92.88 84 PRO A O 1
ATOM 669 N N . CYS A 1 85 ? 10.321 0.989 -9.618 1.00 91.94 85 CYS A N 1
ATOM 670 C CA . CYS A 1 85 ? 11.561 0.248 -9.439 1.00 91.94 85 CYS A CA 1
ATOM 671 C C . CYS A 1 85 ? 12.527 0.494 -10.611 1.00 91.94 85 CYS A C 1
ATOM 673 O O . CYS A 1 85 ? 12.612 -0.315 -11.538 1.00 91.94 85 CYS A O 1
ATOM 675 N N . PRO A 1 86 ? 13.268 1.620 -10.599 1.00 88.25 86 PRO A N 1
ATOM 676 C CA . PRO A 1 86 ? 14.140 2.011 -11.708 1.00 88.25 86 PRO A CA 1
ATOM 677 C C . PRO A 1 86 ? 15.229 0.983 -12.039 1.00 88.25 86 PRO A C 1
ATOM 679 O O . PRO A 1 86 ? 15.618 0.860 -13.199 1.00 88.25 86 PRO A O 1
ATOM 682 N N . ASP A 1 87 ? 15.684 0.241 -11.028 1.00 84.19 87 ASP A N 1
ATOM 683 C CA . ASP A 1 87 ? 16.797 -0.702 -11.134 1.00 84.19 87 ASP A CA 1
ATOM 684 C C . ASP A 1 87 ? 16.341 -2.144 -11.455 1.00 84.19 87 ASP A C 1
ATOM 686 O O . ASP A 1 87 ? 17.173 -2.984 -11.799 1.00 84.19 87 ASP A O 1
ATOM 690 N N . ASP A 1 88 ? 15.035 -2.451 -11.377 1.00 85.69 88 ASP A N 1
ATOM 691 C CA . ASP A 1 88 ? 14.500 -3.793 -11.648 1.00 85.69 88 ASP A CA 1
ATOM 692 C C . ASP A 1 88 ? 13.077 -3.779 -12.233 1.00 85.69 88 ASP A C 1
ATOM 694 O O . ASP A 1 88 ? 12.069 -3.691 -11.533 1.00 85.69 88 ASP A O 1
ATOM 698 N N . SER A 1 89 ? 12.990 -3.981 -13.548 1.00 81.94 89 SER A N 1
ATOM 69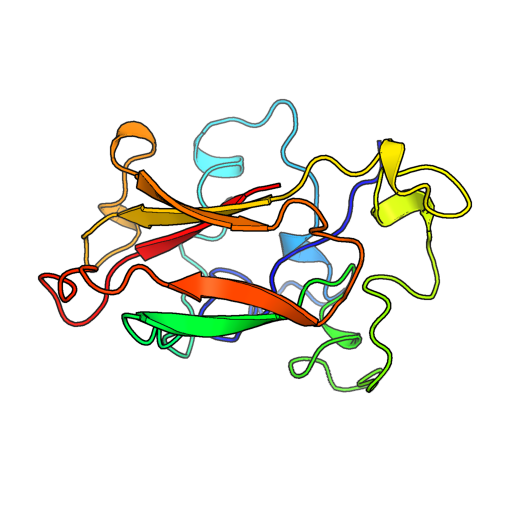9 C CA . SER A 1 89 ? 11.710 -4.121 -14.258 1.00 81.94 89 SER A CA 1
ATOM 700 C C . SER A 1 89 ? 10.964 -5.427 -13.957 1.00 81.94 89 SER A C 1
ATOM 702 O O . SER A 1 89 ? 9.774 -5.510 -14.247 1.00 81.94 89 SER A O 1
ATOM 704 N N . ASN A 1 90 ? 11.603 -6.441 -13.360 1.00 85.19 90 ASN A N 1
ATOM 705 C CA . ASN A 1 90 ? 10.905 -7.683 -13.016 1.00 85.19 90 ASN A CA 1
ATOM 706 C C . ASN A 1 90 ? 10.005 -7.527 -11.786 1.00 85.19 90 ASN A C 1
ATOM 708 O O . ASN A 1 90 ? 9.021 -8.256 -11.669 1.00 85.19 90 ASN A O 1
ATOM 712 N N . SER A 1 91 ? 10.301 -6.562 -10.909 1.00 87.31 91 SER A N 1
ATOM 713 C CA . SER A 1 91 ? 9.512 -6.280 -9.705 1.00 87.31 91 SER A CA 1
ATOM 714 C C . SER A 1 91 ? 8.039 -5.954 -9.997 1.00 87.31 91 SER A C 1
ATOM 716 O O . SER A 1 91 ? 7.206 -6.101 -9.111 1.00 87.31 91 SER A O 1
ATOM 718 N N . PHE A 1 92 ? 7.717 -5.581 -11.241 1.00 88.19 92 PHE A N 1
ATOM 719 C CA . PHE A 1 92 ? 6.388 -5.212 -11.734 1.00 88.19 92 PHE A CA 1
ATOM 720 C C . PHE A 1 92 ? 5.502 -6.394 -12.142 1.00 88.19 92 PHE A C 1
ATOM 722 O O . PHE A 1 92 ? 4.308 -6.200 -12.333 1.00 88.19 92 PHE A O 1
ATOM 729 N N . HIS A 1 93 ? 6.069 -7.585 -12.383 1.00 88.50 93 HIS A N 1
ATOM 730 C CA . HIS A 1 93 ? 5.353 -8.745 -12.958 1.00 88.50 93 HIS A CA 1
ATOM 731 C C . HIS A 1 93 ? 4.524 -8.469 -14.219 1.00 88.50 93 HIS A C 1
ATOM 733 O O . HIS A 1 93 ? 3.534 -9.144 -14.486 1.00 88.50 93 HIS A O 1
ATOM 739 N N . ALA A 1 94 ? 4.957 -7.507 -15.028 1.00 89.69 94 ALA A N 1
ATOM 740 C CA . ALA A 1 94 ? 4.247 -7.087 -16.230 1.00 89.69 94 ALA A CA 1
ATOM 741 C C . ALA A 1 94 ? 5.156 -7.133 -17.469 1.00 89.69 94 ALA A C 1
ATOM 743 O O . ALA A 1 94 ? 5.089 -6.256 -18.314 1.00 89.69 94 ALA A O 1
ATOM 744 N N . GLY A 1 95 ? 6.044 -8.124 -17.577 1.00 83.62 95 GLY A N 1
ATOM 745 C CA . GLY A 1 95 ? 6.955 -8.280 -18.718 1.00 83.62 95 GLY A CA 1
ATOM 746 C C . GLY A 1 95 ? 8.253 -7.463 -18.625 1.00 83.62 95 GLY A C 1
ATOM 747 O O . GLY A 1 95 ? 8.458 -6.668 -17.708 1.00 83.62 95 GLY A O 1
ATOM 748 N N . LYS A 1 96 ? 9.171 -7.696 -19.578 1.00 82.75 96 LYS A N 1
ATOM 749 C CA . LYS A 1 96 ? 10.479 -7.019 -19.666 1.00 82.75 96 LYS A CA 1
ATOM 750 C C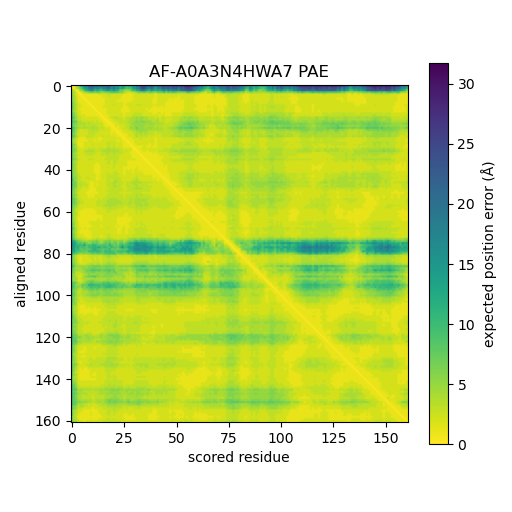 . LYS A 1 96 ? 10.788 -6.585 -21.114 1.00 82.75 96 LYS A C 1
ATOM 752 O O . LYS A 1 96 ? 11.137 -7.452 -21.918 1.00 82.75 96 LYS A O 1
ATOM 757 N N . PRO A 1 97 ? 10.703 -5.281 -21.462 1.00 83.62 97 PRO A N 1
ATOM 758 C CA . PRO A 1 97 ? 10.227 -4.161 -20.631 1.00 83.62 97 PRO A CA 1
ATOM 759 C C . PRO A 1 97 ? 8.751 -4.324 -20.231 1.00 83.62 97 PRO A C 1
ATOM 761 O O . PRO A 1 97 ? 8.074 -5.191 -20.780 1.00 83.62 97 PRO A O 1
ATOM 764 N N . VAL A 1 98 ? 8.270 -3.495 -19.295 1.00 86.06 98 VAL A N 1
ATOM 765 C CA . VAL A 1 98 ? 6.863 -3.499 -18.854 1.00 86.06 98 VAL A CA 1
ATOM 766 C C . VAL A 1 98 ? 5.924 -3.373 -20.062 1.00 86.06 98 VAL A C 1
ATOM 768 O O . VAL A 1 98 ? 6.106 -2.496 -20.907 1.00 86.06 98 VAL A O 1
ATOM 771 N N . GLN A 1 99 ? 4.939 -4.263 -20.134 1.00 89.19 99 GLN A N 1
ATOM 772 C CA . GLN A 1 99 ? 3.931 -4.396 -21.176 1.00 89.19 99 GLN A CA 1
ATOM 773 C C . GLN A 1 99 ? 2.564 -4.079 -20.569 1.00 89.19 99 GLN A C 1
ATOM 775 O O . GLN A 1 99 ? 2.139 -4.705 -19.596 1.00 89.19 99 GLN A O 1
ATOM 780 N N . ASP A 1 100 ? 1.872 -3.098 -21.143 1.00 91.19 100 ASP A N 1
ATOM 781 C CA . ASP A 1 100 ? 0.606 -2.593 -20.600 1.00 91.19 100 ASP A CA 1
ATOM 782 C C . ASP A 1 100 ? -0.496 -3.663 -20.556 1.00 91.19 100 ASP A C 1
ATOM 784 O O . ASP A 1 100 ? -1.316 -3.673 -19.642 1.00 91.19 100 ASP A O 1
ATOM 788 N N . ASP A 1 101 ? -0.486 -4.610 -21.494 1.00 93.88 101 ASP A N 1
ATOM 789 C CA . ASP A 1 101 ? -1.423 -5.735 -21.563 1.00 93.88 101 ASP A CA 1
ATOM 790 C C . ASP A 1 101 ? -1.139 -6.842 -20.531 1.00 93.88 101 ASP A C 1
ATOM 792 O O . ASP A 1 101 ? -1.952 -7.757 -20.361 1.00 93.88 101 ASP A O 1
ATOM 796 N N . GLN A 1 102 ? -0.021 -6.767 -19.803 1.00 93.06 102 GLN A N 1
ATOM 797 C CA . GLN A 1 102 ? 0.320 -7.672 -18.701 1.00 93.06 102 GLN A CA 1
ATOM 798 C C . GLN A 1 102 ? 0.023 -7.086 -17.316 1.00 93.06 102 GLN A C 1
ATOM 800 O O . GLN A 1 102 ? 0.042 -7.818 -16.329 1.00 93.06 102 GLN A O 1
ATOM 805 N N . ILE A 1 103 ? -0.342 -5.806 -17.231 1.00 93.56 103 ILE A N 1
ATOM 806 C CA . ILE A 1 103 ? -0.764 -5.174 -15.978 1.00 93.56 103 ILE A CA 1
ATOM 807 C C . ILE A 1 103 ? -2.164 -5.668 -15.594 1.00 93.56 103 ILE A C 1
ATOM 809 O O . ILE A 1 103 ? -3.029 -5.876 -16.448 1.00 93.56 103 ILE A O 1
ATOM 813 N N . ARG A 1 104 ? -2.390 -5.915 -14.299 1.00 95.25 104 ARG A N 1
ATOM 814 C CA . ARG A 1 104 ? -3.656 -6.471 -13.777 1.00 95.25 104 ARG A CA 1
ATOM 815 C C . ARG A 1 104 ? -4.383 -5.561 -12.785 1.00 95.25 104 ARG A C 1
ATOM 817 O O . ARG A 1 104 ? -5.486 -5.892 -12.366 1.00 95.25 104 ARG A O 1
ATOM 824 N N . GLY A 1 105 ? -3.817 -4.392 -12.496 1.00 96.75 105 GLY A N 1
ATOM 825 C CA . GLY A 1 105 ? -4.385 -3.424 -11.567 1.00 96.75 105 GLY A CA 1
ATOM 826 C C . GLY A 1 105 ? -4.198 -3.806 -10.100 1.00 96.75 105 GLY A C 1
ATOM 827 O O . GLY A 1 105 ? -3.635 -4.846 -9.784 1.00 96.75 105 GLY A O 1
ATOM 828 N N . CYS A 1 106 ? -4.640 -2.922 -9.215 1.00 98.50 106 CYS A N 1
ATOM 829 C CA . CYS A 1 106 ? -4.600 -3.091 -7.765 1.00 98.50 106 CYS A CA 1
ATOM 830 C C . CYS A 1 106 ? -5.771 -2.318 -7.135 1.00 98.50 106 CYS A C 1
ATOM 832 O O . CYS A 1 106 ? -6.464 -1.553 -7.824 1.00 98.50 106 CYS A O 1
ATOM 834 N N . ALA A 1 107 ? -5.993 -2.498 -5.836 1.00 98.75 107 ALA A N 1
ATOM 835 C CA . ALA A 1 107 ? -7.154 -1.961 -5.138 1.00 98.75 107 ALA A CA 1
ATOM 836 C C . ALA A 1 107 ? -6.814 -1.385 -3.761 1.00 98.75 107 ALA A C 1
ATOM 838 O O . ALA A 1 107 ? -5.871 -1.831 -3.109 1.00 98.75 107 ALA A O 1
ATOM 839 N N . LEU A 1 108 ? -7.641 -0.440 -3.312 1.00 98.81 108 LEU A N 1
ATOM 840 C CA . LEU A 1 108 ? -7.756 -0.051 -1.911 1.00 98.81 108 LEU A CA 1
ATOM 841 C C . LEU A 1 108 ? -9.031 -0.661 -1.326 1.00 98.81 108 LEU A C 1
ATOM 843 O O . LEU A 1 108 ? -10.111 -0.579 -1.924 1.00 98.81 108 LEU A O 1
ATOM 847 N N . ALA A 1 109 ? -8.897 -1.258 -0.149 1.00 98.62 109 ALA A N 1
ATOM 848 C CA . ALA A 1 109 ? -9.999 -1.782 0.638 1.00 98.62 109 ALA A CA 1
ATOM 849 C C . ALA A 1 109 ? -10.028 -1.149 2.027 1.00 98.62 109 ALA A C 1
ATOM 851 O O . ALA A 1 109 ? -8.999 -0.689 2.517 1.00 98.62 109 ALA A O 1
ATOM 85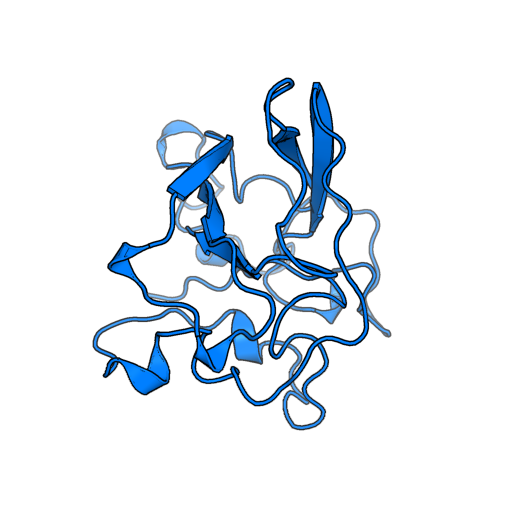2 N N . VAL A 1 110 ? -11.202 -1.145 2.651 1.00 98.38 110 VAL A N 1
ATOM 853 C CA . VAL A 1 110 ? -11.440 -0.572 3.979 1.00 98.38 110 VAL A CA 1
ATOM 854 C C . VAL A 1 110 ? -12.255 -1.529 4.841 1.00 98.38 110 VAL A C 1
ATOM 856 O O . VAL A 1 110 ? -13.099 -2.270 4.335 1.00 98.38 110 VAL A O 1
ATOM 859 N N . VAL A 1 111 ? -12.005 -1.497 6.144 1.00 97.81 111 VAL A N 1
ATOM 860 C CA . VAL A 1 111 ? -12.846 -2.074 7.191 1.00 97.81 111 VAL A CA 1
ATOM 861 C C . VAL A 1 111 ? -13.025 -1.035 8.298 1.00 97.81 111 VAL A C 1
ATOM 863 O O . VAL A 1 111 ? -12.063 -0.418 8.758 1.00 97.81 111 VAL A O 1
ATOM 866 N N . ASP A 1 112 ? -14.276 -0.812 8.694 1.00 97.62 112 ASP A N 1
ATOM 867 C CA . AS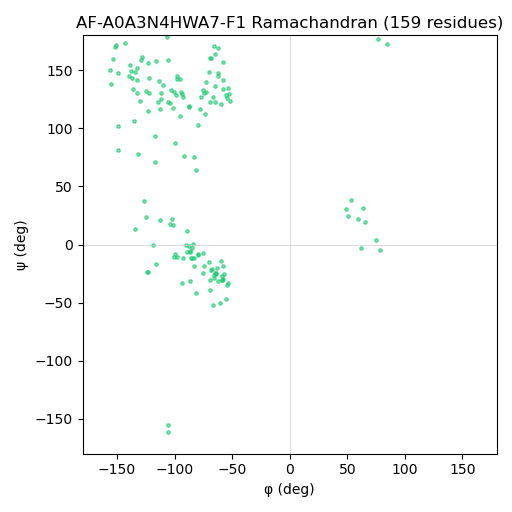P A 1 112 ? -14.656 0.215 9.667 1.00 97.62 112 ASP A CA 1
ATOM 868 C C . ASP A 1 112 ? -14.467 -0.281 11.109 1.00 97.62 112 ASP A C 1
ATOM 870 O O . ASP A 1 112 ? -15.411 -0.665 11.795 1.00 97.62 112 ASP A O 1
ATOM 874 N N . VAL A 1 113 ? -13.204 -0.332 11.527 1.00 97.56 113 VAL A N 1
ATOM 875 C CA . VAL A 1 113 ? -12.747 -0.582 12.901 1.00 97.56 113 VAL A CA 1
ATOM 876 C C . VAL A 1 113 ? -11.590 0.367 13.211 1.00 97.56 113 VAL A C 1
ATOM 878 O O . VAL A 1 113 ? -10.838 0.719 12.303 1.00 97.56 113 VAL A O 1
ATOM 881 N N . GLU A 1 114 ? -11.430 0.783 14.469 1.00 95.62 114 GLU A N 1
ATOM 882 C CA . GLU A 1 114 ? -10.351 1.708 14.858 1.00 95.62 114 GLU A CA 1
ATOM 883 C C . GLU A 1 114 ? -9.009 0.984 15.075 1.00 95.62 114 GLU A C 1
ATOM 885 O O . GLU A 1 114 ? -7.971 1.480 14.632 1.00 95.62 114 GLU A O 1
ATOM 890 N N . ASP A 1 115 ? -9.031 -0.189 15.721 1.00 95.25 115 ASP A N 1
ATOM 891 C CA . ASP A 1 115 ? -7.853 -1.026 15.985 1.00 95.25 115 ASP A CA 1
ATOM 892 C C . ASP A 1 115 ? -7.690 -2.093 14.887 1.00 95.25 115 ASP A C 1
ATOM 894 O O . ASP A 1 115 ? -8.623 -2.826 14.552 1.00 95.25 115 ASP A O 1
ATOM 898 N N . ALA A 1 116 ? -6.480 -2.221 14.339 1.00 96.12 116 ALA A N 1
ATOM 899 C CA . ALA A 1 116 ? -6.145 -3.256 13.364 1.00 96.12 116 ALA A CA 1
ATOM 900 C C . ALA A 1 116 ? -6.364 -4.682 13.882 1.00 96.12 116 ALA A C 1
ATOM 902 O O . ALA A 1 116 ? -6.639 -5.579 13.084 1.00 96.12 116 ALA A O 1
ATOM 903 N N . LYS A 1 117 ? -6.276 -4.911 15.195 1.00 95.94 117 LYS A N 1
ATOM 904 C CA . LYS A 1 117 ? -6.512 -6.225 15.814 1.00 95.94 117 LYS A CA 1
ATOM 905 C C . LYS A 1 117 ? -7.970 -6.669 15.708 1.00 95.94 117 LYS A C 1
ATOM 907 O O . LYS A 1 117 ? -8.230 -7.871 15.730 1.00 95.94 117 LYS A O 1
ATOM 912 N N . ASP A 1 118 ? -8.886 -5.724 15.505 1.00 96.62 118 ASP A N 1
ATOM 913 C CA . ASP A 1 118 ? -10.307 -5.988 15.277 1.00 96.62 118 ASP A CA 1
ATOM 914 C C . ASP A 1 118 ? -10.642 -6.189 13.787 1.00 96.62 118 ASP A C 1
ATOM 916 O O . ASP A 1 118 ? -11.767 -6.558 13.444 1.00 96.62 118 ASP A O 1
ATOM 920 N N . ALA A 1 119 ? -9.680 -5.977 12.880 1.00 96.44 119 ALA A N 1
ATOM 921 C CA . ALA A 1 119 ? -9.885 -6.131 11.446 1.00 96.44 119 ALA A CA 1
ATOM 922 C C . ALA A 1 119 ? -9.869 -7.612 11.029 1.00 96.44 119 ALA A C 1
ATOM 924 O O . ALA A 1 119 ? -8.842 -8.294 11.086 1.00 96.44 119 ALA A O 1
ATOM 925 N N . GLY A 1 120 ? -11.001 -8.100 10.521 1.00 94.06 120 GLY A N 1
ATOM 926 C CA . GLY A 1 120 ? -11.135 -9.416 9.904 1.00 94.06 120 GLY A CA 1
ATOM 927 C C . GLY A 1 120 ? -11.064 -9.376 8.375 1.00 94.06 120 GLY A C 1
ATOM 928 O O . GLY A 1 120 ? -11.644 -8.504 7.727 1.00 94.06 120 GLY A O 1
ATOM 929 N N . LYS A 1 121 ? -10.424 -10.388 7.770 1.00 92.31 121 LYS A N 1
ATOM 930 C CA . LYS A 1 121 ? -10.290 -10.515 6.302 1.00 92.31 121 LYS A CA 1
ATOM 931 C C . LYS A 1 121 ? -11.617 -10.467 5.538 1.00 92.31 121 LYS A C 1
ATOM 933 O O . LYS A 1 121 ? -11.669 -9.925 4.442 1.00 92.31 121 LYS A O 1
ATOM 938 N N . ASP A 1 122 ? -12.685 -11.013 6.118 1.00 95.19 122 ASP A N 1
ATOM 939 C CA . ASP A 1 122 ? -13.995 -11.124 5.463 1.00 95.19 122 ASP A CA 1
ATOM 940 C C . ASP A 1 122 ? -14.843 -9.846 5.615 1.00 95.19 122 ASP A C 1
ATOM 942 O O . ASP A 1 122 ? -15.945 -9.772 5.080 1.00 95.19 122 ASP A O 1
ATOM 946 N N . GLN A 1 123 ? -14.340 -8.840 6.341 1.00 94.94 123 GLN A N 1
ATOM 947 C CA . GLN A 1 123 ? -15.012 -7.555 6.560 1.00 94.94 123 GLN A CA 1
ATOM 948 C C . GLN A 1 123 ? -14.517 -6.455 5.611 1.00 94.94 123 GLN A C 1
ATOM 950 O O . GLN A 1 123 ? -15.120 -5.386 5.555 1.00 94.94 123 GLN A O 1
ATOM 955 N N . MET A 1 124 ? -13.424 -6.692 4.879 1.00 96.50 124 MET A N 1
ATOM 956 C CA . MET A 1 124 ? -12.856 -5.693 3.980 1.00 96.50 124 MET A CA 1
ATOM 957 C C . MET A 1 124 ? -13.720 -5.499 2.733 1.00 96.50 124 MET A C 1
ATOM 959 O O . MET A 1 124 ? -14.056 -6.453 2.031 1.00 96.50 124 MET A O 1
ATOM 963 N N . ALA A 1 125 ? -14.008 -4.240 2.413 1.00 98.00 125 ALA A N 1
ATOM 964 C CA . ALA A 1 125 ? -14.683 -3.840 1.188 1.00 98.00 125 ALA A CA 1
ATOM 965 C C . ALA A 1 125 ? -13.720 -3.064 0.285 1.00 98.00 125 ALA A C 1
ATOM 967 O O . ALA A 1 125 ? -13.147 -2.057 0.699 1.00 98.00 125 ALA A O 1
ATOM 968 N N . VAL A 1 126 ? -13.556 -3.511 -0.963 1.00 98.50 126 VAL A N 1
ATOM 969 C CA . VAL A 1 126 ? -12.831 -2.745 -1.988 1.00 98.50 126 VAL A CA 1
ATOM 970 C C . VAL A 1 126 ? -13.656 -1.516 -2.359 1.00 98.50 126 VAL A C 1
ATOM 972 O O . VAL A 1 126 ? -14.796 -1.653 -2.800 1.00 98.50 126 VAL A O 1
ATOM 975 N N . PHE A 1 127 ? -13.076 -0.326 -2.201 1.00 98.44 127 PHE A N 1
ATOM 976 C CA . PHE A 1 127 ? -13.760 0.944 -2.467 1.00 98.44 127 PHE A CA 1
ATOM 977 C C . PHE A 1 127 ? -13.137 1.744 -3.617 1.00 98.44 127 PHE A C 1
ATOM 979 O O . PHE A 1 127 ? -13.784 2.644 -4.147 1.00 98.44 127 PHE A O 1
ATOM 986 N N . SER A 1 128 ? -11.901 1.430 -4.018 1.00 98.69 128 SER A N 1
ATOM 987 C CA . SER A 1 128 ? -11.236 2.077 -5.151 1.00 98.69 128 SER A CA 1
ATOM 988 C C . SER A 1 128 ? -10.268 1.128 -5.849 1.00 98.69 128 SER A C 1
ATOM 990 O O . SER A 1 128 ? -9.658 0.264 -5.218 1.00 98.69 128 SER A O 1
ATOM 992 N N . THR A 1 129 ? -10.110 1.288 -7.160 1.00 98.62 129 THR A N 1
ATOM 993 C CA . THR A 1 129 ? -9.244 0.446 -7.995 1.00 98.62 129 THR A CA 1
ATOM 994 C C . THR A 1 129 ? -8.498 1.283 -9.019 1.00 98.62 129 THR A C 1
ATOM 996 O O . THR A 1 129 ? -9.070 2.206 -9.596 1.00 98.62 129 THR A O 1
ATOM 999 N N . ASN A 1 130 ? -7.261 0.898 -9.330 1.00 98.50 130 ASN A N 1
ATOM 1000 C CA . ASN A 1 130 ? -6.516 1.439 -10.462 1.00 98.50 130 ASN A CA 1
ATOM 1001 C C . ASN A 1 130 ? -6.085 0.294 -11.387 1.00 98.50 130 ASN A C 1
ATOM 1003 O O . ASN A 1 130 ? -5.285 -0.559 -11.010 1.00 98.50 130 ASN A O 1
ATOM 1007 N N . HIS A 1 131 ? -6.605 0.265 -12.616 1.00 97.06 131 HIS A N 1
ATOM 1008 C CA . HIS A 1 131 ? -6.344 -0.824 -13.569 1.00 97.06 131 HIS A CA 1
ATOM 1009 C C . HIS A 1 131 ? -4.939 -0.793 -14.182 1.00 97.06 131 HIS A C 1
ATOM 1011 O O . HIS A 1 131 ? -4.462 -1.810 -14.674 1.00 97.06 131 HIS A O 1
ATOM 1017 N N . THR A 1 132 ? -4.259 0.352 -14.119 1.00 95.31 132 THR A N 1
ATOM 1018 C CA . THR A 1 132 ? -2.869 0.531 -14.570 1.00 95.31 132 THR A CA 1
ATOM 1019 C C 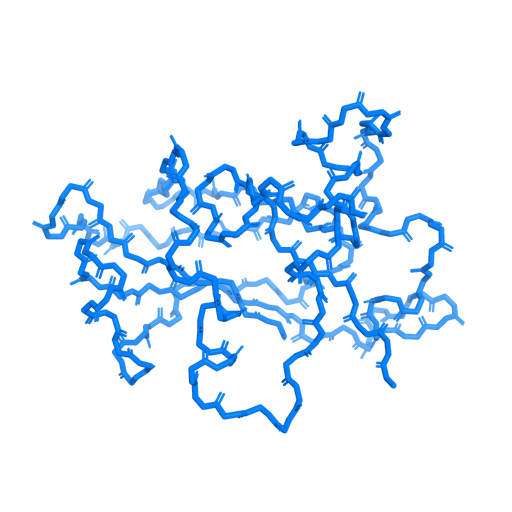. THR A 1 132 ? -1.875 0.527 -13.409 1.00 95.31 132 THR A C 1
ATOM 1021 O O . THR A 1 132 ? -0.745 0.994 -13.551 1.00 95.31 132 THR A O 1
ATOM 1024 N N . CYS A 1 133 ? -2.302 0.043 -12.242 1.00 95.44 133 CYS A N 1
ATOM 1025 C CA . CYS A 1 133 ? -1.498 0.052 -11.032 1.00 95.44 133 CYS A CA 1
ATOM 1026 C C . CYS A 1 133 ? -0.166 -0.683 -11.196 1.00 95.44 133 CYS A C 1
ATOM 1028 O O . CYS A 1 133 ? -0.014 -1.512 -12.088 1.00 95.44 133 CYS A O 1
ATOM 1030 N N . VAL A 1 134 ? 0.794 -0.326 -10.341 1.00 93.00 134 VAL A N 1
ATOM 1031 C CA . VAL A 1 134 ? 2.213 -0.705 -10.363 1.00 93.00 134 VAL A CA 1
ATOM 1032 C C . VAL A 1 134 ? 2.994 -0.246 -11.589 1.00 93.00 134 VAL A C 1
ATOM 1034 O O . VAL A 1 134 ? 4.204 -0.402 -11.601 1.00 93.00 134 VAL A O 1
ATOM 1037 N N . LYS A 1 135 ? 2.374 0.400 -12.587 1.00 92.12 135 LYS A N 1
ATOM 1038 C CA . LYS A 1 135 ? 3.104 1.065 -13.683 1.00 92.12 135 LYS A CA 1
ATOM 1039 C C . LYS A 1 135 ? 3.863 2.304 -13.214 1.00 92.12 135 LYS A C 1
ATOM 1041 O O . LYS A 1 135 ? 4.966 2.577 -13.683 1.00 92.12 135 LYS A O 1
ATOM 1046 N N . TYR A 1 136 ? 3.244 3.057 -12.310 1.00 94.44 136 TYR A N 1
ATOM 1047 C CA . TYR A 1 136 ? 3.707 4.360 -11.851 1.00 94.44 136 TYR A CA 1
ATOM 1048 C C . TYR A 1 136 ? 3.910 4.359 -10.342 1.00 94.44 136 TYR A C 1
ATOM 1050 O O . TYR A 1 136 ? 3.150 3.724 -9.611 1.00 94.44 136 TYR A O 1
ATOM 1058 N N . ARG A 1 137 ? 4.937 5.071 -9.867 1.00 95.44 137 ARG A N 1
ATOM 1059 C CA . ARG A 1 137 ? 5.194 5.201 -8.430 1.00 95.44 137 ARG A CA 1
ATOM 1060 C C . ARG A 1 137 ? 4.071 5.981 -7.78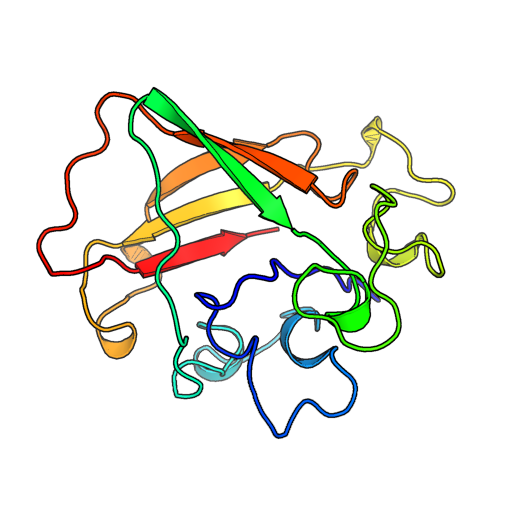0 1.00 95.44 137 ARG A C 1
ATOM 1062 O O . ARG A 1 137 ? 3.484 5.507 -6.822 1.00 95.44 137 ARG A O 1
ATOM 1069 N N . PHE A 1 138 ? 3.760 7.149 -8.317 1.00 97.31 138 PHE A N 1
ATOM 1070 C CA . PHE A 1 138 ? 2.599 7.915 -7.902 1.00 97.31 138 PHE A CA 1
ATOM 1071 C C . PHE A 1 138 ? 1.374 7.318 -8.584 1.00 97.31 138 PHE A C 1
ATOM 1073 O O . PHE A 1 138 ? 1.177 7.503 -9.787 1.00 97.31 138 PHE A O 1
ATOM 1080 N N . THR A 1 139 ? 0.603 6.547 -7.822 1.00 98.06 139 THR A N 1
ATOM 1081 C CA . THR A 1 139 ? -0.611 5.890 -8.304 1.00 98.06 139 THR A CA 1
ATOM 1082 C C . THR A 1 139 ? -1.826 6.514 -7.648 1.00 98.06 139 THR A C 1
ATOM 1084 O O . THR A 1 139 ? -1.900 6.655 -6.430 1.00 98.06 139 THR A O 1
ATOM 1087 N N . ASP A 1 140 ? -2.788 6.862 -8.486 1.00 98.50 140 ASP A N 1
ATOM 1088 C CA . ASP A 1 140 ? -4.000 7.541 -8.077 1.00 98.50 140 ASP A CA 1
ATOM 1089 C C . ASP A 1 140 ? -5.154 6.581 -7.839 1.00 98.50 140 ASP A C 1
ATOM 1091 O O . ASP A 1 140 ? -5.354 5.633 -8.601 1.00 98.50 140 ASP A O 1
ATOM 1095 N N . PHE A 1 141 ? -5.946 6.894 -6.822 1.00 98.75 141 PHE A N 1
ATOM 1096 C CA . PHE A 1 141 ? -7.193 6.222 -6.505 1.00 98.75 141 PHE A CA 1
ATOM 1097 C C . PHE A 1 141 ? -8.293 7.258 -6.304 1.00 98.75 141 PHE A C 1
ATOM 1099 O O . PHE A 1 141 ? -8.171 8.161 -5.476 1.00 98.75 141 PHE A O 1
ATOM 1106 N N . GLU A 1 142 ? -9.370 7.118 -7.071 1.00 98.62 142 GLU A N 1
ATOM 1107 C CA . GLU A 1 142 ? -10.577 7.928 -6.916 1.00 98.62 142 GLU A CA 1
ATOM 1108 C C . GLU A 1 142 ? -11.356 7.448 -5.689 1.00 98.62 142 GLU A C 1
ATOM 1110 O O . GLU A 1 142 ? -11.564 6.244 -5.512 1.00 98.62 142 GLU A O 1
ATOM 1115 N N . ILE A 1 143 ? -11.786 8.373 -4.838 1.00 98.50 143 ILE A N 1
ATOM 1116 C CA . ILE A 1 143 ? -12.512 8.069 -3.607 1.00 98.50 143 ILE A CA 1
ATOM 1117 C C . ILE A 1 143 ? -14.012 8.263 -3.852 1.00 98.50 143 ILE A C 1
ATOM 1119 O O . ILE A 1 143 ? -14.415 9.337 -4.308 1.00 98.50 143 ILE A O 1
ATOM 1123 N N . PRO A 1 144 ? -14.874 7.281 -3.526 1.00 98.38 144 PRO A N 1
ATOM 1124 C CA . PRO A 1 144 ? -16.317 7.437 -3.683 1.00 98.38 144 PRO A CA 1
ATOM 1125 C C . PRO A 1 144 ? -16.850 8.693 -2.977 1.00 98.38 144 PRO A C 1
ATOM 1127 O O . PRO A 1 144 ? -16.519 8.964 -1.825 1.00 98.38 144 PRO A O 1
ATOM 1130 N N . ALA A 1 145 ? -17.706 9.461 -3.655 1.00 98.19 145 ALA A N 1
ATOM 1131 C CA . ALA A 1 145 ? -18.297 10.686 -3.098 1.00 98.19 145 ALA A CA 1
ATOM 1132 C C . ALA A 1 145 ? -19.219 10.434 -1.897 1.00 98.19 145 ALA A C 1
ATOM 1134 O O . ALA A 1 145 ? -19.423 11.316 -1.072 1.00 98.19 145 ALA A O 1
ATOM 1135 N N . ASN A 1 146 ? -19.779 9.231 -1.807 1.00 97.31 146 ASN A N 1
ATOM 1136 C CA . ASN A 1 146 ? -20.664 8.787 -0.738 1.00 97.31 146 ASN A CA 1
ATOM 1137 C C . ASN A 1 146 ? -19.952 7.880 0.279 1.00 97.31 146 ASN A C 1
ATOM 1139 O O . ASN A 1 146 ? -20.624 7.086 0.939 1.00 97.31 146 ASN A O 1
ATOM 1143 N N . MET A 1 147 ? -18.618 7.942 0.369 1.00 96.69 147 MET A N 1
ATOM 1144 C CA . MET A 1 147 ? -17.885 7.212 1.401 1.00 96.69 147 MET A CA 1
ATOM 1145 C C . MET A 1 147 ? -18.272 7.790 2.776 1.00 96.69 147 MET A C 1
ATOM 1147 O O . MET A 1 147 ? -18.175 9.007 2.950 1.00 96.69 147 MET A O 1
ATOM 1151 N N . PRO A 1 148 ? -18.790 6.976 3.714 1.00 96.25 148 PRO A N 1
ATOM 1152 C CA . PRO A 1 148 ? -19.134 7.461 5.044 1.00 96.25 148 PRO A CA 1
ATOM 1153 C C . PRO A 1 148 ? -17.871 7.823 5.832 1.00 96.25 148 PRO A C 1
ATOM 1155 O O . PRO A 1 148 ? -16.777 7.354 5.521 1.00 96.25 148 PRO A O 1
ATOM 1158 N N . GLU A 1 149 ? -18.033 8.632 6.877 1.00 96.44 149 GLU A N 1
ATOM 1159 C CA . GLU A 1 149 ? -16.978 8.818 7.874 1.00 96.44 149 GLU A CA 1
ATOM 1160 C C . GLU A 1 149 ? -16.680 7.484 8.577 1.00 96.44 149 GLU A C 1
ATOM 1162 O O . GLU A 1 149 ? -17.585 6.665 8.768 1.00 96.44 149 GLU A O 1
ATOM 1167 N N . CYS A 1 150 ? -15.421 7.273 8.974 1.00 97.06 150 CYS A N 1
ATOM 1168 C CA . CYS A 1 150 ? -15.076 6.163 9.860 1.00 97.06 150 CYS A CA 1
ATOM 1169 C C . CYS A 1 150 ? -15.880 6.290 11.165 1.00 97.06 150 CYS A C 1
ATOM 1171 O O . CYS A 1 150 ? -16.057 7.392 11.687 1.00 97.06 150 CYS A O 1
ATOM 1173 N N . SER A 1 151 ? -16.336 5.169 11.718 1.00 95.88 151 SER A N 1
ATOM 1174 C CA . SER A 1 151 ? -17.102 5.159 12.971 1.00 95.88 151 SER A CA 1
ATOM 1175 C C . SER A 1 151 ? -16.282 5.607 14.191 1.00 95.88 151 SER A C 1
ATOM 1177 O O . SER A 1 151 ? -16.845 6.145 15.149 1.00 95.88 151 SER A O 1
ATOM 1179 N N . GLY A 1 152 ? -14.964 5.382 14.158 1.00 94.62 152 GLY A N 1
ATOM 1180 C CA . GLY A 1 152 ? -13.995 5.804 15.171 1.00 94.62 152 GLY A CA 1
ATOM 1181 C C . GLY A 1 152 ? -13.127 6.982 14.723 1.00 94.62 152 GLY A C 1
ATOM 1182 O O . GLY A 1 152 ? -13.444 7.697 13.775 1.00 94.62 152 GLY A O 1
ATOM 1183 N N . ARG A 1 153 ? -11.983 7.179 15.392 1.00 94.81 153 ARG A N 1
ATOM 1184 C CA . ARG A 1 153 ? -11.016 8.233 15.001 1.00 94.81 153 ARG A CA 1
ATOM 1185 C C . ARG A 1 153 ? -10.377 7.988 13.633 1.00 94.81 153 ARG A C 1
ATOM 1187 O O . ARG A 1 153 ? -9.926 8.926 12.984 1.00 94.81 153 ARG A O 1
ATOM 1194 N N . ASN A 1 154 ? -10.303 6.725 13.239 1.00 96.38 154 ASN A N 1
ATOM 1195 C CA . ASN A 1 154 ? -9.811 6.245 11.961 1.00 96.38 154 ASN A CA 1
ATOM 1196 C C . ASN A 1 154 ? -10.516 4.925 11.638 1.00 96.38 154 ASN A C 1
ATOM 1198 O O . ASN A 1 154 ? -11.183 4.333 12.487 1.00 96.38 154 ASN A O 1
ATOM 1202 N N . CYS A 1 155 ? -10.326 4.462 10.411 1.00 97.19 155 CYS A N 1
ATOM 1203 C CA . CYS A 1 155 ? -10.672 3.120 9.985 1.00 97.19 155 CYS A CA 1
ATOM 1204 C C . CYS A 1 155 ? -9.462 2.472 9.308 1.00 97.19 155 CYS A C 1
ATOM 1206 O O . CYS A 1 155 ? -8.499 3.152 8.939 1.00 97.19 155 CYS A O 1
ATOM 1208 N N . ILE A 1 156 ? -9.465 1.147 9.200 1.00 98.19 156 ILE A N 1
ATOM 1209 C CA . ILE A 1 156 ? -8.315 0.394 8.703 1.00 98.19 156 ILE A CA 1
ATOM 1210 C C . ILE A 1 156 ? -8.460 0.165 7.204 1.00 98.19 156 ILE A C 1
ATOM 1212 O O . ILE A 1 156 ? -9.477 -0.337 6.728 1.00 98.19 156 ILE A O 1
ATOM 1216 N N . CYS A 1 157 ? -7.409 0.498 6.458 1.00 98.25 157 CYS A N 1
ATOM 1217 C CA . CYS A 1 157 ? -7.340 0.290 5.017 1.00 98.25 157 CYS A CA 1
ATOM 1218 C C . CYS A 1 157 ? -6.232 -0.695 4.636 1.00 98.25 157 CYS A C 1
ATOM 1220 O O . CYS A 1 157 ? -5.253 -0.871 5.359 1.00 98.25 157 CYS A O 1
ATOM 1222 N N . ALA A 1 158 ? -6.367 -1.293 3.457 1.00 98.38 158 ALA A N 1
ATOM 1223 C CA . ALA A 1 158 ? -5.364 -2.161 2.860 1.00 98.38 158 ALA A CA 1
ATOM 1224 C C . ALA A 1 158 ? -5.208 -1.865 1.367 1.00 98.38 158 ALA A C 1
ATOM 1226 O O . ALA A 1 158 ? -6.182 -1.586 0.667 1.00 98.38 158 ALA A O 1
ATOM 1227 N N . TRP A 1 159 ? -3.972 -1.957 0.885 1.00 98.62 159 TRP A N 1
ATOM 1228 C CA . TRP A 1 159 ? -3.657 -1.972 -0.537 1.00 98.62 159 TRP A CA 1
ATOM 1229 C C . TRP A 1 159 ? -3.400 -3.413 -0.976 1.00 98.62 159 TRP A C 1
ATOM 1231 O O . TRP A 1 159 ? -2.637 -4.128 -0.326 1.00 98.62 159 TRP A O 1
ATOM 1241 N N . PHE A 1 160 ? -4.028 -3.829 -2.074 1.00 98.12 160 PHE A N 1
ATOM 1242 C CA . PHE A 1 160 ? -3.930 -5.184 -2.612 1.00 98.12 160 PHE A CA 1
ATOM 1243 C C . PHE A 1 160 ? -3.481 -5.171 -4.066 1.00 98.12 160 PHE A C 1
ATOM 1245 O O . PHE A 1 160 ? -4.076 -4.462 -4.881 1.00 98.12 160 PHE A O 1
ATOM 1252 N N . TRP A 1 161 ? -2.494 -6.009 -4.380 1.00 96.25 161 TRP A N 1
ATOM 1253 C CA . TRP A 1 161 ? -1.999 -6.294 -5.723 1.00 96.25 161 TRP A CA 1
ATOM 1254 C C . TRP A 1 161 ? -1.647 -7.776 -5.861 1.00 96.25 161 TRP A C 1
ATOM 1256 O O . TRP A 1 161 ? -1.018 -8.315 -4.921 1.00 96.25 161 TRP A O 1
#

InterPro domains:
  IPR054497 Lytic polysaccharide monooxygenase AA14 [PF22810] (2-161)

Nearest PDB structures (foldseek):
  5no7-assembly2_B  TM=8.730E-01  e=1.409E-13  Trametes cinnabarina
  3nru-assembly11_K  TM=5.172E-01  e=2.081E+00  Homo sapiens
  3nru-assembly7_G  TM=5.241E-01  e=2.661E+00  Homo sapiens
  3nru-assembly6_F  TM=5.211E-01  e=3.009E+00  Homo sapiens
  2zf8-assembly1_A  TM=4.098E-01  e=5.920E+00  Vibrio alginolyticus

Organism: NCBI:txid1160509

Sequence (161 aa):
VWGHIAMWHPSVYGASDPDDWQNVGIVQPLLNKPFDEWWFHGRIDSEPTEVLELPAGGRVTVELACNKQLTSMGNTRKTTNNNPCPDDSNSFHAGKPVQDDQIRGCALAVVDVEDAKDAGKDQMAVFSTNHTCVKYRFTDFEIPANMPECSGRNCICAWFW

Solvent-accessible surface area (backbone atoms only — not comparable to full-atom values): 9382 Å² total; per-residue (Å²): 137,68,47,29,55,26,78,58,47,63,46,31,56,38,66,78,38,82,85,41,80,83,36,44,71,73,16,60,68,83,70,98,59,58,66,71,52,46,48,66,66,51,19,74,89,32,70,48,84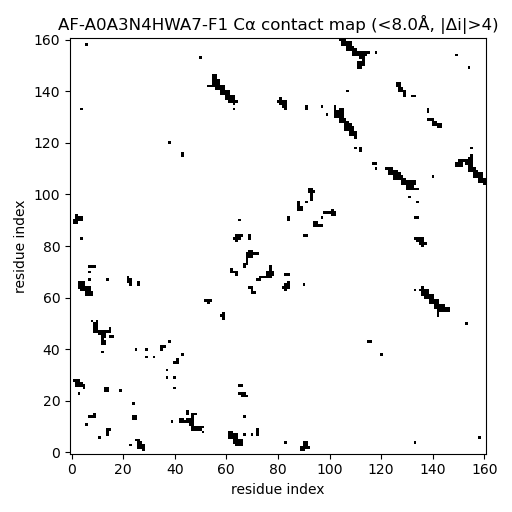,49,80,78,80,76,50,59,58,39,64,40,75,45,38,34,28,41,34,44,34,53,36,94,82,24,87,84,48,63,52,89,67,51,54,28,42,86,91,42,57,60,31,60,68,14,53,86,71,76,38,80,91,51,44,80,26,31,36,37,28,38,33,86,36,66,51,71,90,72,62,52,84,90,61,54,43,78,65,29,65,27,68,66,40,72,64,33,11,69,39,63,33,58,34,48,64,82,58,75,80,50,89,48,99,42,50,41,70,48,79,47,118

Mean predicted aligned error: 3.61 Å

Radius of gyration: 15.37 Å; Cα contacts (8 Å, |Δi|>4): 322; chains: 1; bounding box: 40×34×38 Å

Foldseek 3Di:
DQAFKDWADLQQQPQPPPVPPVQRLRRGDDDPDDPCCPQSVVRLVRGGPDDQDDDAQAKDWIFMARGCLCDPNRDNNPDPFFQRYPPDCVNQQQDVNRDQVSQAWKFKWWAQDDRSVPDDPVRIDTQWIDRSPNRTRTDMTGGHNPDDDRPDPDTDMDIGD